Protein AF-A0A5J4RVN2-F1 (afdb_monomer)

Structure (mmCIF, N/CA/C/O backbone):
data_AF-A0A5J4RVN2-F1
#
_entry.id   AF-A0A5J4RVN2-F1
#
loop_
_atom_site.group_PDB
_atom_site.id
_atom_site.type_symbol
_atom_site.label_atom_id
_atom_site.label_alt_id
_atom_site.label_comp_id
_atom_site.label_asym_id
_atom_site.label_entity_id
_atom_site.label_seq_id
_atom_site.pdbx_PDB_ins_code
_atom_site.Cartn_x
_atom_site.Cartn_y
_atom_site.Cartn_z
_atom_site.occupancy
_atom_site.B_iso_or_equiv
_atom_site.auth_seq_id
_atom_site.auth_comp_id
_atom_site.auth_asym_id
_atom_site.auth_atom_id
_atom_site.pdbx_PDB_model_num
ATOM 1 N N . MET A 1 1 ? -6.623 -3.194 22.262 1.00 77.06 1 MET A N 1
ATOM 2 C CA . MET A 1 1 ? -5.290 -2.833 21.725 1.00 77.06 1 MET A CA 1
ATOM 3 C C . MET A 1 1 ? -4.711 -3.939 20.840 1.00 77.06 1 MET A C 1
ATOM 5 O O . MET A 1 1 ? -4.494 -3.683 19.666 1.00 77.06 1 MET A O 1
ATOM 9 N N . LEU A 1 2 ? -4.558 -5.174 21.342 1.00 88.25 2 LEU A N 1
ATOM 10 C CA . LEU A 1 2 ? -3.975 -6.299 20.586 1.00 88.25 2 LEU A CA 1
ATOM 11 C C . LEU A 1 2 ? -4.691 -6.604 19.252 1.00 88.25 2 LEU A C 1
ATOM 13 O O . LEU A 1 2 ? -4.047 -6.728 18.219 1.00 88.25 2 LEU A O 1
ATOM 17 N N . ILE A 1 3 ? -6.029 -6.646 19.261 1.00 90.69 3 ILE A N 1
ATOM 18 C CA . ILE A 1 3 ? -6.850 -6.917 18.064 1.00 90.69 3 ILE A CA 1
ATOM 19 C C . ILE A 1 3 ? -6.636 -5.853 16.977 1.00 90.69 3 ILE A C 1
ATOM 21 O O . ILE A 1 3 ? -6.539 -6.184 15.800 1.00 90.69 3 ILE A O 1
ATOM 25 N N . LYS A 1 4 ? -6.507 -4.577 17.368 1.00 88.88 4 LYS A N 1
ATOM 26 C CA . LYS A 1 4 ? -6.268 -3.471 16.429 1.00 88.88 4 LYS A CA 1
ATOM 27 C C . LYS A 1 4 ? -4.902 -3.609 15.759 1.00 88.88 4 LYS A C 1
ATOM 29 O O . LYS A 1 4 ? -4.806 -3.478 14.546 1.00 88.88 4 LYS A O 1
ATOM 34 N N . ILE A 1 5 ? -3.868 -3.945 16.533 1.00 90.56 5 ILE A N 1
ATOM 35 C CA . ILE A 1 5 ? -2.517 -4.191 16.007 1.00 90.56 5 ILE A CA 1
ATOM 36 C C . ILE A 1 5 ? -2.531 -5.376 15.037 1.00 90.56 5 ILE A C 1
ATOM 38 O O . ILE A 1 5 ? -1.983 -5.282 13.942 1.00 90.56 5 ILE A O 1
ATOM 42 N N . LEU A 1 6 ? -3.199 -6.472 15.404 1.00 93.69 6 LEU A N 1
ATOM 43 C CA . LEU A 1 6 ? -3.283 -7.653 14.549 1.00 93.69 6 LEU A CA 1
ATOM 44 C C . LEU A 1 6 ? -3.996 -7.340 13.230 1.00 93.69 6 LEU A C 1
ATOM 46 O O . LEU A 1 6 ? -3.506 -7.720 12.169 1.00 93.69 6 LEU A O 1
ATOM 50 N N . LEU A 1 7 ? -5.093 -6.579 13.274 1.00 93.31 7 LEU A N 1
ATOM 51 C CA . LEU A 1 7 ? -5.765 -6.143 12.056 1.00 93.31 7 LEU A CA 1
ATOM 52 C C . LEU A 1 7 ? -4.868 -5.235 11.208 1.00 93.31 7 LEU A C 1
ATOM 54 O O . LEU A 1 7 ? -4.789 -5.428 10.002 1.00 93.31 7 LEU A O 1
ATOM 58 N N . LEU A 1 8 ? -4.169 -4.277 11.823 1.00 92.06 8 LEU A N 1
ATOM 59 C CA . LEU A 1 8 ? -3.234 -3.384 11.128 1.00 92.06 8 LEU A CA 1
ATOM 60 C C . LEU A 1 8 ? -2.171 -4.177 10.353 1.00 92.06 8 LEU A C 1
ATOM 62 O O . LEU A 1 8 ? -1.900 -3.868 9.192 1.00 92.06 8 LEU A O 1
ATOM 66 N N . ILE A 1 9 ? -1.621 -5.227 10.970 1.00 94.00 9 ILE A N 1
ATOM 67 C CA . ILE A 1 9 ? -0.650 -6.131 10.341 1.00 94.00 9 ILE A CA 1
ATOM 68 C C . ILE A 1 9 ? -1.296 -6.894 9.182 1.00 94.00 9 ILE A C 1
ATOM 70 O O . ILE A 1 9 ? -0.764 -6.870 8.074 1.00 94.00 9 ILE A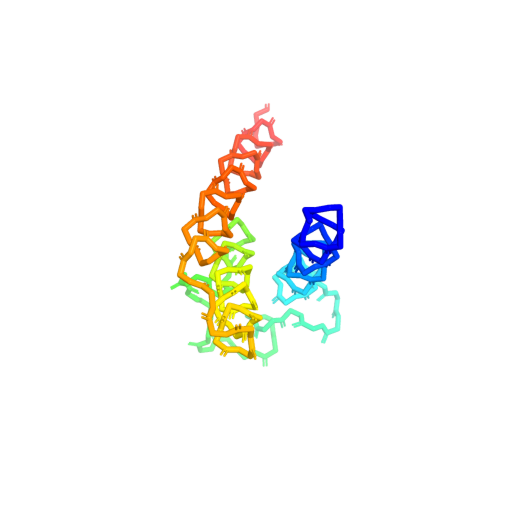 O 1
ATOM 74 N N . VAL A 1 10 ? -2.450 -7.530 9.406 1.00 96.00 10 VAL A N 1
ATOM 75 C CA . VAL A 1 10 ? -3.145 -8.319 8.375 1.00 96.00 10 VAL A CA 1
ATOM 76 C C . VAL A 1 10 ? -3.483 -7.458 7.159 1.00 96.00 10 VAL A C 1
ATOM 78 O O . VAL A 1 10 ? -3.159 -7.840 6.038 1.00 96.00 10 VAL A O 1
ATOM 81 N N . VAL A 1 11 ? -4.059 -6.275 7.374 1.00 95.62 11 VAL A N 1
ATOM 82 C CA . VAL A 1 11 ? -4.431 -5.332 6.308 1.00 95.62 11 VAL A CA 1
ATO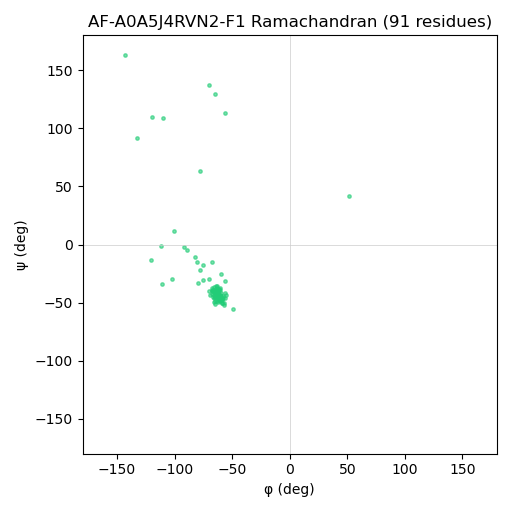M 83 C C . VAL A 1 11 ? -3.198 -4.825 5.549 1.00 95.62 11 VAL A C 1
ATOM 85 O O . VAL A 1 11 ? -3.234 -4.659 4.331 1.00 95.62 11 VAL A O 1
ATOM 88 N N . SER A 1 12 ? -2.077 -4.627 6.244 1.00 94.19 12 SER A N 1
ATOM 89 C CA . SER A 1 12 ? -0.822 -4.218 5.602 1.00 94.19 12 SER A CA 1
ATOM 90 C C . SER A 1 12 ? -0.219 -5.332 4.751 1.00 94.19 12 SER A C 1
ATOM 92 O O . SER A 1 12 ? 0.263 -5.068 3.653 1.00 94.19 12 SER A O 1
ATOM 94 N N . ILE A 1 13 ? -0.263 -6.581 5.225 1.00 95.56 13 ILE A N 1
ATOM 95 C CA . ILE A 1 13 ? 0.222 -7.744 4.470 1.00 95.56 13 ILE A CA 1
ATOM 96 C C . ILE A 1 13 ? -0.632 -7.950 3.217 1.00 95.56 13 ILE A C 1
ATOM 98 O O . ILE A 1 13 ? -0.083 -8.139 2.130 1.00 95.56 13 ILE A O 1
ATOM 102 N N . THR A 1 14 ? -1.961 -7.880 3.333 1.00 96.00 14 THR A N 1
ATOM 103 C CA . THR A 1 14 ? -2.848 -8.027 2.171 1.00 96.00 14 THR A CA 1
ATOM 104 C C . THR A 1 14 ? -2.654 -6.893 1.170 1.00 96.00 14 THR A C 1
ATOM 106 O O . THR A 1 14 ? -2.572 -7.162 -0.028 1.00 96.00 14 THR A O 1
ATOM 109 N N . GLY A 1 15 ? -2.501 -5.649 1.637 1.00 93.62 15 GLY A N 1
ATOM 110 C CA . GLY A 1 15 ? -2.195 -4.503 0.780 1.00 93.62 15 GLY A CA 1
ATOM 111 C C . GLY A 1 15 ? -0.845 -4.632 0.071 1.00 93.62 15 GLY A C 1
ATOM 112 O O . GLY A 1 15 ? -0.749 -4.368 -1.126 1.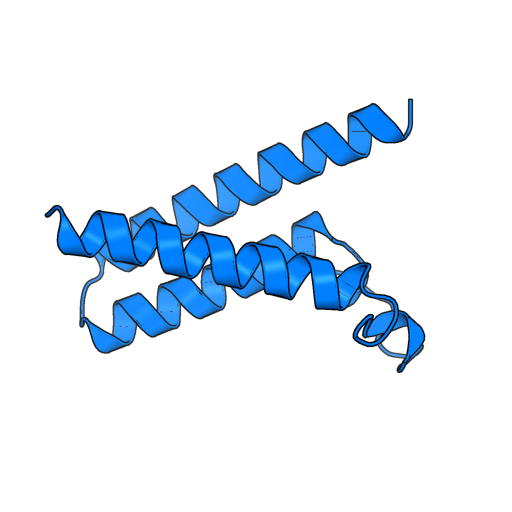00 93.62 15 GLY A O 1
ATOM 113 N N . PHE A 1 16 ? 0.178 -5.130 0.771 1.00 94.44 16 PHE A N 1
ATOM 114 C CA . PHE A 1 16 ? 1.496 -5.403 0.198 1.00 94.44 16 PHE A CA 1
ATOM 115 C C . PHE A 1 16 ? 1.449 -6.468 -0.899 1.00 94.44 16 PHE A C 1
ATOM 117 O O . PHE A 1 16 ? 1.981 -6.258 -1.991 1.00 94.44 16 PHE A O 1
ATOM 124 N N . ILE A 1 17 ? 0.801 -7.604 -0.628 1.00 94.06 17 ILE A N 1
ATOM 125 C CA . ILE A 1 17 ? 0.657 -8.690 -1.605 1.00 94.06 17 ILE A CA 1
ATOM 126 C C . ILE A 1 17 ? -0.134 -8.199 -2.819 1.00 94.06 17 ILE A C 1
ATOM 128 O O . ILE A 1 17 ? 0.298 -8.418 -3.948 1.00 94.06 17 ILE A O 1
ATOM 132 N N . ALA A 1 18 ? -1.242 -7.487 -2.603 1.00 93.50 18 ALA A N 1
ATOM 133 C CA . ALA A 1 18 ? -2.044 -6.924 -3.683 1.00 93.50 18 ALA A CA 1
ATOM 134 C C . ALA A 1 18 ? -1.237 -5.929 -4.534 1.00 93.50 18 ALA A C 1
ATOM 136 O O . ALA A 1 18 ? -1.231 -6.040 -5.757 1.00 93.50 18 ALA A O 1
ATOM 137 N N . GLY A 1 19 ? -0.499 -5.007 -3.909 1.00 92.38 19 GLY A N 1
ATOM 138 C CA . GLY A 1 19 ? 0.365 -4.065 -4.624 1.00 92.38 19 GLY A CA 1
ATOM 139 C C . GLY A 1 19 ? 1.441 -4.754 -5.454 1.00 92.38 19 GLY A C 1
ATOM 140 O O . GLY A 1 19 ? 1.656 -4.387 -6.610 1.00 92.38 19 GLY A O 1
ATOM 141 N N . LYS A 1 20 ? 2.062 -5.805 -4.913 1.00 90.69 20 LYS A N 1
ATOM 142 C CA . LYS A 1 20 ? 3.035 -6.616 -5.646 1.00 90.69 20 LYS A CA 1
ATOM 143 C C . LYS A 1 20 ? 2.398 -7.358 -6.824 1.00 90.69 20 LYS A C 1
ATOM 145 O O . LYS A 1 20 ? 2.909 -7.279 -7.934 1.00 90.69 20 LYS A O 1
ATOM 150 N N . GLU A 1 21 ? 1.275 -8.041 -6.624 1.00 91.50 21 GLU A N 1
ATOM 151 C CA . GLU A 1 21 ? 0.605 -8.788 -7.699 1.00 91.50 21 GLU A CA 1
ATOM 152 C C . GLU A 1 21 ? 0.106 -7.873 -8.826 1.00 91.50 21 GLU A C 1
ATOM 154 O O . GLU A 1 21 ? 0.204 -8.233 -9.999 1.00 91.50 21 GLU A O 1
ATOM 159 N N . LEU A 1 22 ? -0.363 -6.666 -8.503 1.00 91.12 22 LEU A N 1
ATOM 160 C CA . LEU A 1 22 ? -0.853 -5.712 -9.503 1.00 91.12 22 LEU A CA 1
ATOM 161 C C . LEU A 1 22 ? 0.264 -5.023 -10.299 1.00 91.12 22 LEU A C 1
ATOM 163 O O . LEU A 1 22 ? -0.013 -4.473 -11.365 1.00 91.12 22 LEU A O 1
ATOM 167 N N . THR A 1 23 ? 1.509 -5.059 -9.813 1.00 90.38 23 THR A N 1
ATOM 168 C CA . THR A 1 23 ? 2.662 -4.396 -10.453 1.00 90.38 23 THR A CA 1
ATOM 169 C C . THR A 1 23 ? 3.688 -5.359 -11.039 1.00 90.38 23 THR A C 1
ATOM 171 O O . THR A 1 23 ? 4.267 -5.071 -12.078 1.00 90.38 23 THR A O 1
ATOM 174 N N . GLU A 1 24 ? 3.899 -6.520 -10.425 1.00 88.62 24 GLU A N 1
ATOM 175 C CA . GLU A 1 24 ? 4.891 -7.524 -10.838 1.00 88.62 24 GLU A CA 1
ATOM 176 C C . GLU A 1 24 ? 4.254 -8.885 -11.167 1.00 88.62 24 GLU A C 1
ATOM 178 O O . GLU A 1 24 ? 4.907 -9.757 -11.744 1.00 88.62 24 GLU A O 1
ATOM 183 N N . GLY A 1 25 ? 2.989 -9.106 -10.799 1.00 87.19 25 GLY A N 1
ATOM 184 C CA . GLY A 1 25 ? 2.336 -10.404 -10.940 1.00 87.19 25 GLY A CA 1
ATOM 185 C C . GLY A 1 25 ? 2.176 -10.814 -12.402 1.00 87.19 25 GLY A C 1
ATOM 186 O O . GLY A 1 25 ? 1.617 -10.083 -13.216 1.00 87.19 25 GLY A O 1
ATOM 187 N N . LYS A 1 26 ? 2.590 -12.037 -12.749 1.00 82.06 26 LYS A N 1
ATOM 188 C CA . LYS A 1 26 ? 2.537 -12.542 -14.137 1.00 82.06 26 LYS A CA 1
ATOM 189 C C . LYS A 1 26 ? 1.134 -12.492 -14.756 1.00 82.06 26 LYS A C 1
ATOM 191 O O . LYS A 1 26 ? 1.004 -12.336 -15.963 1.00 82.06 26 LYS A O 1
ATOM 196 N N . ARG A 1 27 ? 0.092 -12.657 -13.933 1.00 82.94 27 ARG A N 1
ATOM 197 C CA . ARG A 1 27 ? -1.317 -12.692 -14.363 1.00 82.94 27 ARG A CA 1
ATOM 198 C C . ARG A 1 27 ? -2.069 -11.387 -14.094 1.00 82.94 27 ARG A C 1
ATOM 200 O O . ARG A 1 27 ? -3.020 -11.087 -14.811 1.00 82.94 27 ARG A O 1
ATOM 207 N N . PHE A 1 28 ? -1.675 -10.657 -13.051 1.00 85.94 28 PHE A N 1
ATOM 208 C CA . PHE A 1 28 ? -2.424 -9.516 -12.519 1.00 85.94 28 PHE A CA 1
ATOM 209 C C . PHE A 1 28 ? -1.735 -8.165 -12.728 1.00 85.94 28 PHE A C 1
ATOM 211 O O . PHE A 1 28 ? -2.338 -7.150 -12.389 1.00 85.94 28 PHE A O 1
ATOM 218 N N . ASN A 1 29 ? -0.539 -8.131 -13.329 1.00 89.94 29 ASN A N 1
ATOM 219 C CA . ASN A 1 29 ? 0.126 -6.886 -13.697 1.00 89.94 29 ASN A CA 1
ATOM 220 C C . ASN A 1 29 ? -0.785 -6.042 -14.606 1.00 89.94 29 ASN A C 1
ATOM 222 O O . ASN A 1 29 ? -1.091 -6.421 -15.743 1.00 89.94 29 ASN A O 1
ATOM 226 N N . ILE A 1 30 ? -1.227 -4.902 -14.073 1.00 87.19 30 ILE A N 1
ATOM 227 C CA . ILE A 1 30 ? -2.204 -4.028 -14.724 1.00 87.19 30 ILE A CA 1
ATOM 228 C C . ILE A 1 30 ? -1.590 -3.356 -15.952 1.00 87.19 30 ILE A C 1
ATOM 230 O O . ILE A 1 30 ? -2.239 -3.328 -16.995 1.00 87.19 30 ILE A O 1
ATOM 234 N N . ALA A 1 31 ? -0.355 -2.863 -15.849 1.00 86.44 31 ALA A N 1
ATOM 235 C CA . ALA A 1 31 ? 0.330 -2.173 -16.942 1.00 86.44 31 ALA A CA 1
ATOM 236 C C . ALA A 1 31 ? 0.550 -3.102 -18.150 1.00 86.44 31 ALA A C 1
ATOM 238 O O . ALA A 1 31 ? 0.321 -2.704 -19.290 1.00 86.44 31 ALA A O 1
ATOM 239 N N . ASN A 1 32 ? 0.874 -4.377 -17.906 1.00 86.69 32 ASN A N 1
ATOM 240 C CA . ASN A 1 32 ? 1.011 -5.379 -18.967 1.00 86.69 32 ASN A CA 1
ATOM 241 C C . ASN A 1 32 ? -0.326 -5.715 -19.639 1.00 86.69 32 ASN A C 1
ATOM 243 O O . ASN A 1 32 ? -0.368 -5.977 -20.840 1.00 86.69 32 ASN A O 1
ATOM 247 N N . LYS A 1 33 ? -1.421 -5.759 -18.870 1.00 88.69 33 LYS A N 1
ATOM 248 C CA . LYS A 1 33 ? -2.747 -6.103 -19.401 1.00 88.69 33 LYS A CA 1
ATOM 249 C C . LYS A 1 33 ? -3.414 -4.925 -20.116 1.00 88.69 33 LYS A C 1
ATOM 251 O O . LYS A 1 33 ? -4.148 -5.135 -21.079 1.00 88.69 33 LYS A O 1
ATOM 256 N N . TYR A 1 34 ? -3.166 -3.707 -19.646 1.00 89.06 34 TYR A N 1
ATOM 257 C CA . TYR A 1 34 ? -3.734 -2.471 -20.169 1.00 89.06 34 TYR A CA 1
ATOM 258 C C . TYR A 1 34 ? -2.611 -1.439 -20.357 1.00 89.06 34 TYR A C 1
ATOM 260 O O . TYR A 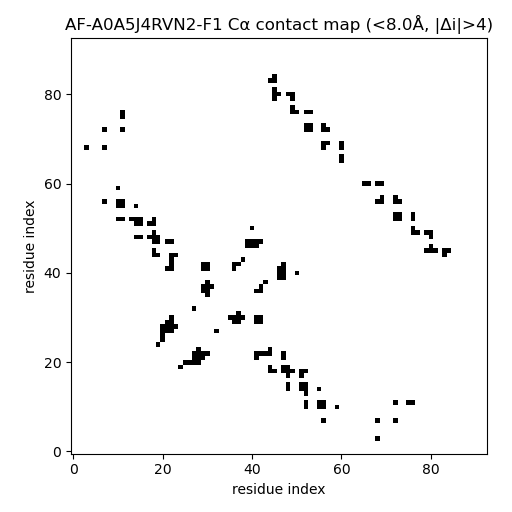1 34 ? -2.329 -0.677 -19.434 1.00 89.06 34 TYR A O 1
ATOM 268 N N . PRO A 1 35 ? -1.994 -1.366 -21.551 1.00 87.19 35 PRO A N 1
ATOM 269 C CA . PRO A 1 35 ? -0.857 -0.474 -21.810 1.00 87.19 35 PRO A CA 1
ATOM 270 C C . PRO A 1 35 ? -1.162 1.014 -21.591 1.00 87.19 35 PRO A C 1
ATOM 272 O O . PRO A 1 35 ? -0.280 1.800 -21.271 1.00 87.19 35 PRO A O 1
ATOM 275 N N . THR A 1 36 ? -2.430 1.418 -21.714 1.00 90.19 36 THR A N 1
ATOM 276 C CA . THR A 1 36 ? -2.882 2.786 -21.411 1.00 90.19 36 THR A CA 1
ATOM 277 C C . THR A 1 36 ? -2.793 3.139 -19.923 1.00 90.19 36 THR A C 1
ATOM 279 O O . THR A 1 36 ? -2.874 4.314 -19.573 1.00 90.19 36 THR A O 1
ATOM 282 N N . LEU A 1 37 ? -2.629 2.141 -19.049 1.00 87.56 37 LEU A N 1
ATOM 283 C CA . LEU A 1 37 ? -2.461 2.286 -17.604 1.00 87.56 37 LEU A CA 1
ATOM 284 C C . LEU A 1 37 ? -0.994 2.161 -17.157 1.00 87.56 37 LEU A C 1
ATOM 286 O O . LEU A 1 37 ? -0.734 2.064 -15.959 1.00 87.56 37 LEU A O 1
ATOM 290 N N . ASP A 1 38 ? -0.033 2.185 -18.087 1.00 88.12 38 ASP A N 1
ATOM 291 C CA . ASP A 1 38 ? 1.404 2.165 -17.783 1.00 88.12 38 ASP A CA 1
ATOM 292 C C . ASP A 1 38 ? 1.920 3.543 -17.325 1.00 88.12 38 ASP A C 1
ATOM 294 O O . ASP A 1 38 ? 2.731 4.209 -17.968 1.00 88.12 38 ASP A O 1
ATOM 298 N N . PHE A 1 39 ? 1.400 4.015 -16.196 1.00 88.06 39 PHE A N 1
ATOM 299 C CA . PHE A 1 39 ? 1.832 5.252 -15.554 1.00 88.06 39 PHE A CA 1
ATOM 300 C C . PHE A 1 39 ? 1.813 5.104 -14.030 1.00 88.06 39 PHE A C 1
ATOM 302 O O . PHE A 1 39 ? 1.198 4.192 -13.472 1.00 88.06 39 PHE A O 1
ATOM 309 N N . LYS A 1 40 ? 2.494 6.005 -13.316 1.00 86.38 40 LYS A N 1
ATOM 310 C CA . LYS A 1 40 ? 2.504 5.993 -11.845 1.00 86.38 40 LYS A CA 1
ATOM 311 C C . LYS A 1 40 ? 1.128 6.396 -11.297 1.00 86.38 40 LYS A C 1
ATOM 313 O O . LYS A 1 40 ? 0.576 7.385 -11.763 1.00 86.38 40 LYS A O 1
ATOM 318 N N . PRO A 1 41 ? 0.599 5.722 -10.263 1.00 87.06 41 PRO A N 1
ATOM 319 C CA . PRO A 1 41 ? 1.265 4.733 -9.413 1.00 87.06 41 PRO A CA 1
ATOM 320 C C . PRO A 1 41 ? 1.162 3.284 -9.917 1.00 87.06 41 PRO A C 1
ATOM 322 O O . PRO A 1 41 ? 1.776 2.414 -9.312 1.00 87.06 41 PRO A O 1
ATOM 325 N N . ILE A 1 42 ? 0.420 3.017 -10.994 1.00 87.81 42 ILE A N 1
ATOM 326 C CA . ILE A 1 42 ? 0.026 1.671 -11.443 1.00 87.81 42 ILE A CA 1
ATOM 327 C C . ILE A 1 42 ? 1.223 0.827 -11.893 1.00 87.81 42 ILE A C 1
ATOM 329 O O . ILE A 1 42 ? 1.252 -0.366 -11.618 1.00 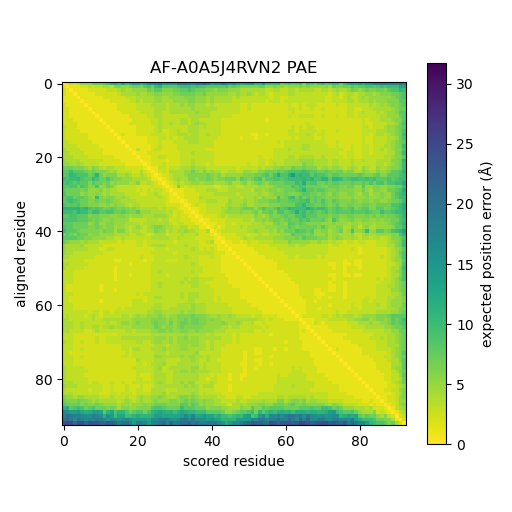87.81 42 ILE A O 1
ATOM 333 N N . ASN A 1 43 ? 2.229 1.425 -12.527 1.00 86.62 43 ASN A N 1
ATOM 334 C CA . ASN A 1 43 ? 3.433 0.712 -12.972 1.00 86.62 43 ASN A CA 1
ATOM 335 C C . ASN A 1 43 ? 4.591 0.712 -11.956 1.00 86.62 43 ASN A C 1
ATOM 337 O O . ASN A 1 43 ? 5.644 0.128 -12.196 1.00 86.62 43 ASN A O 1
ATOM 341 N N . CYS A 1 44 ? 4.417 1.373 -10.812 1.00 89.19 44 CYS A N 1
ATOM 342 C CA . CYS A 1 44 ? 5.456 1.544 -9.804 1.00 89.19 44 CYS A CA 1
ATOM 343 C C . CYS A 1 44 ? 5.110 0.710 -8.572 1.00 89.19 44 CYS A C 1
ATOM 345 O O . CYS A 1 44 ? 4.217 1.081 -7.813 1.00 89.19 44 CYS A O 1
ATOM 347 N N . ARG A 1 45 ? 5.845 -0.379 -8.321 1.00 90.31 45 ARG A N 1
ATOM 348 C CA . ARG A 1 45 ? 5.627 -1.255 -7.156 1.00 90.31 45 ARG A CA 1
ATOM 349 C C . ARG A 1 45 ? 5.519 -0.511 -5.819 1.00 90.31 45 ARG A C 1
ATOM 351 O O . ARG A 1 45 ? 4.500 -0.704 -5.147 1.00 90.31 45 ARG A O 1
ATOM 358 N N . PRO A 1 46 ? 6.492 0.325 -5.398 1.00 93.00 46 PRO A N 1
ATOM 359 C CA . PRO A 1 46 ? 6.387 1.025 -4.121 1.00 93.00 46 PRO A CA 1
ATOM 360 C C . PRO A 1 46 ? 5.185 1.976 -4.107 1.00 93.00 46 PRO A C 1
ATOM 362 O O . PRO A 1 46 ? 4.459 2.021 -3.118 1.00 93.00 46 PRO A O 1
ATOM 365 N N . CYS A 1 47 ? 4.916 2.673 -5.216 1.00 92.62 47 CYS A N 1
ATOM 366 C CA . CYS A 1 47 ? 3.811 3.626 -5.329 1.00 92.62 47 CYS A CA 1
ATOM 367 C C . CYS A 1 47 ? 2.435 2.942 -5.243 1.00 92.62 47 CYS A C 1
ATOM 369 O O . CYS A 1 47 ? 1.579 3.359 -4.464 1.00 92.62 47 CYS A O 1
ATOM 371 N N . SER A 1 48 ? 2.231 1.881 -6.027 1.00 93.44 48 SER A N 1
ATOM 372 C CA . SER A 1 48 ? 0.999 1.091 -6.047 1.00 93.44 48 SER A CA 1
ATOM 373 C C . SER A 1 48 ? 0.741 0.468 -4.679 1.00 93.44 48 SER A C 1
ATOM 375 O O . SER A 1 48 ? -0.331 0.646 -4.105 1.00 93.44 48 SER A O 1
ATOM 377 N N . THR A 1 49 ? 1.767 -0.165 -4.098 1.00 94.31 49 THR A N 1
ATOM 378 C CA . THR A 1 49 ? 1.685 -0.766 -2.760 1.00 94.31 49 THR A CA 1
ATOM 379 C C . THR A 1 49 ? 1.308 0.264 -1.700 1.00 94.31 49 THR A C 1
ATOM 381 O O . THR A 1 49 ? 0.432 0.007 -0.881 1.00 94.31 49 THR A O 1
ATOM 384 N N . PHE A 1 50 ? 1.911 1.453 -1.739 1.00 95.38 50 PHE A N 1
ATOM 385 C CA . PHE A 1 50 ? 1.584 2.541 -0.821 1.00 95.38 50 PHE A CA 1
ATOM 386 C C . PHE A 1 50 ? 0.110 2.950 -0.900 1.00 95.38 50 PHE A C 1
ATOM 388 O O . PHE A 1 50 ? -0.563 3.025 0.128 1.00 95.38 50 PHE A O 1
ATOM 395 N N . HIS A 1 51 ? -0.408 3.191 -2.108 1.00 94.81 51 HIS A N 1
ATOM 396 C CA . HIS A 1 51 ? -1.799 3.616 -2.286 1.00 94.81 51 HIS A CA 1
ATOM 397 C C . HIS A 1 51 ? -2.789 2.512 -1.918 1.00 94.81 51 HIS A C 1
ATOM 399 O O . HIS A 1 51 ? -3.787 2.794 -1.259 1.00 94.81 51 HIS A O 1
ATOM 405 N N . ILE A 1 52 ? -2.504 1.258 -2.272 1.00 95.50 52 ILE A N 1
ATOM 406 C CA . ILE A 1 52 ? -3.363 0.121 -1.920 1.00 95.50 52 ILE A CA 1
ATOM 407 C C . ILE A 1 52 ? -3.397 -0.083 -0.405 1.00 95.50 52 ILE A C 1
ATOM 409 O O . ILE A 1 52 ? -4.482 -0.222 0.160 1.00 95.50 52 ILE A O 1
ATOM 413 N N . CYS A 1 53 ? -2.242 -0.037 0.266 1.00 95.81 53 CYS A N 1
ATOM 414 C CA . CYS A 1 53 ? -2.187 -0.109 1.724 1.00 95.81 53 CYS A CA 1
ATOM 415 C C . CYS A 1 53 ? -2.987 1.031 2.365 1.00 95.81 53 CYS A C 1
ATOM 417 O O . CYS A 1 53 ? -3.807 0.758 3.237 1.00 95.81 53 CYS A O 1
ATOM 419 N N . ILE A 1 54 ? -2.840 2.279 1.900 1.00 96.50 54 ILE A N 1
ATOM 420 C CA . ILE A 1 54 ? -3.647 3.402 2.405 1.00 96.50 54 ILE A CA 1
ATOM 421 C C . ILE A 1 54 ? -5.138 3.126 2.226 1.00 96.50 54 ILE A C 1
ATOM 423 O O . ILE A 1 54 ? -5.890 3.252 3.187 1.00 96.50 54 ILE A O 1
ATOM 427 N N . ILE A 1 55 ? -5.572 2.740 1.025 1.00 96.50 55 ILE A N 1
ATOM 428 C CA . ILE A 1 55 ? -6.990 2.497 0.736 1.00 96.50 55 ILE A CA 1
ATOM 429 C C . ILE A 1 55 ? -7.538 1.414 1.667 1.00 96.50 55 ILE A C 1
ATOM 431 O O . ILE A 1 55 ? -8.582 1.610 2.286 1.00 96.50 55 ILE A O 1
ATOM 435 N N . PHE A 1 56 ? -6.824 0.300 1.828 1.00 96.88 56 PHE A N 1
ATOM 436 C CA . PHE A 1 56 ? -7.270 -0.784 2.700 1.00 96.88 56 PHE A CA 1
ATOM 437 C C . PHE A 1 56 ? -7.308 -0.366 4.175 1.00 96.88 56 PHE A C 1
ATOM 439 O O . PHE A 1 56 ? -8.272 -0.686 4.873 1.00 96.88 56 PHE A O 1
ATOM 446 N N . GLN A 1 57 ? -6.314 0.392 4.645 1.00 96.38 57 GLN A N 1
ATOM 447 C CA . GLN A 1 57 ? -6.286 0.902 6.017 1.00 96.38 57 GLN A CA 1
ATOM 448 C C . GLN A 1 57 ? -7.398 1.925 6.274 1.00 96.38 57 GLN A C 1
ATOM 450 O O . GLN A 1 57 ? -8.021 1.890 7.332 1.00 96.38 57 GLN A O 1
ATOM 455 N N . LEU A 1 58 ? -7.702 2.797 5.309 1.00 96.19 58 LEU A N 1
ATOM 456 C CA . LEU A 1 58 ? -8.806 3.754 5.406 1.00 96.19 58 LEU A CA 1
ATOM 457 C C . LEU A 1 58 ? -10.169 3.054 5.416 1.00 96.19 58 LEU A C 1
ATOM 459 O O . LEU A 1 58 ? -11.035 3.436 6.201 1.00 96.19 58 LEU A O 1
ATOM 463 N N . ILE A 1 59 ? -10.351 2.007 4.606 1.00 96.31 59 ILE A N 1
ATOM 464 C CA . ILE A 1 59 ? -11.565 1.177 4.636 1.00 96.31 59 ILE A CA 1
ATOM 465 C C . ILE A 1 59 ? -11.714 0.514 6.013 1.00 96.31 59 ILE A C 1
ATOM 467 O O . ILE A 1 59 ? -12.781 0.593 6.620 1.00 96.31 59 ILE A O 1
ATOM 471 N N . ALA A 1 60 ? -10.647 -0.091 6.543 1.00 94.62 60 ALA A N 1
ATOM 472 C CA . ALA A 1 60 ? -10.668 -0.709 7.868 1.00 94.62 60 ALA A CA 1
ATOM 473 C C . ALA A 1 60 ? -10.938 0.314 8.990 1.00 94.62 60 ALA A C 1
ATOM 475 O O . ALA A 1 60 ? -11.756 0.050 9.873 1.00 94.62 60 ALA A O 1
ATOM 476 N N . ALA A 1 61 ? -10.319 1.497 8.927 1.00 95.62 61 ALA A N 1
ATOM 477 C CA . ALA A 1 61 ? -10.554 2.599 9.859 1.00 95.62 61 ALA A CA 1
ATOM 478 C C . ALA A 1 61 ? -12.012 3.074 9.835 1.00 95.62 61 ALA A C 1
ATOM 480 O O . ALA A 1 61 ? -12.610 3.294 10.888 1.00 95.62 61 ALA A O 1
ATOM 481 N N . TYR A 1 62 ? -12.591 3.204 8.637 1.00 96.25 62 TYR A N 1
ATOM 482 C CA . TYR A 1 62 ? -13.982 3.602 8.451 1.00 96.25 62 TYR A CA 1
ATOM 483 C C . TYR A 1 62 ? -14.949 2.577 9.055 1.00 96.25 62 TYR A C 1
ATOM 485 O O . TYR A 1 62 ? -15.851 2.962 9.794 1.00 96.25 62 TYR A O 1
ATOM 493 N N . ILE A 1 63 ? -14.717 1.278 8.826 1.00 95.25 63 ILE A N 1
ATOM 494 C CA . ILE A 1 63 ? -15.530 0.194 9.409 1.00 95.25 63 ILE A CA 1
ATOM 495 C C . ILE A 1 63 ? -15.475 0.218 10.943 1.00 95.25 63 ILE A C 1
ATOM 497 O O . ILE A 1 63 ? -16.480 -0.037 11.602 1.00 95.25 63 ILE A O 1
ATOM 501 N N . GLN A 1 64 ? -14.317 0.541 11.524 1.00 93.12 64 GLN A N 1
ATOM 502 C CA . GLN A 1 64 ? -14.159 0.655 12.978 1.00 93.12 64 GLN A CA 1
ATOM 503 C C . GLN A 1 64 ? -14.608 2.000 13.552 1.00 93.12 64 GLN A C 1
ATOM 505 O O . GLN A 1 64 ? -14.687 2.133 14.773 1.00 93.12 64 GLN A O 1
ATOM 510 N N . ASN A 1 65 ? -14.873 2.988 12.693 1.00 94.81 65 ASN A N 1
ATOM 511 C CA . ASN A 1 65 ? -15.060 4.385 13.070 1.00 94.81 65 ASN A CA 1
ATOM 512 C C . ASN A 1 65 ? -13.907 4.917 13.955 1.00 94.81 65 ASN A C 1
ATOM 514 O O . ASN A 1 65 ? -14.129 5.611 14.947 1.00 94.81 65 ASN A O 1
ATOM 518 N N . ASP A 1 66 ? -12.664 4.559 13.610 1.00 93.31 66 ASP A N 1
ATOM 519 C CA . ASP A 1 66 ? -11.463 4.848 14.402 1.00 93.31 66 ASP A CA 1
ATOM 520 C C . ASP A 1 66 ? -10.462 5.711 13.616 1.00 93.31 66 ASP A C 1
ATOM 522 O O . ASP A 1 66 ? -9.809 5.264 12.669 1.00 93.31 66 ASP A O 1
ATOM 526 N N . LYS A 1 67 ? -10.322 6.973 14.036 1.00 93.25 67 LYS A N 1
ATOM 527 C CA . LYS A 1 67 ? -9.423 7.948 13.401 1.00 93.25 67 LYS A CA 1
ATOM 528 C C . LYS A 1 67 ? -7.952 7.702 13.733 1.00 93.25 67 LYS A C 1
ATOM 530 O O . LYS A 1 67 ? -7.097 7.997 12.901 1.00 93.25 67 LYS A O 1
ATOM 535 N N . GLU A 1 68 ? -7.643 7.167 14.913 1.00 93.12 68 GLU A N 1
ATOM 536 C CA . GLU A 1 68 ? -6.260 6.854 15.292 1.00 93.12 68 GLU A CA 1
ATOM 537 C C . GLU A 1 68 ? -5.737 5.713 14.425 1.00 93.12 68 GLU A C 1
ATOM 539 O O . GLU A 1 68 ? -4.627 5.791 13.893 1.00 93.12 68 GLU A O 1
ATOM 544 N N . TYR A 1 69 ? 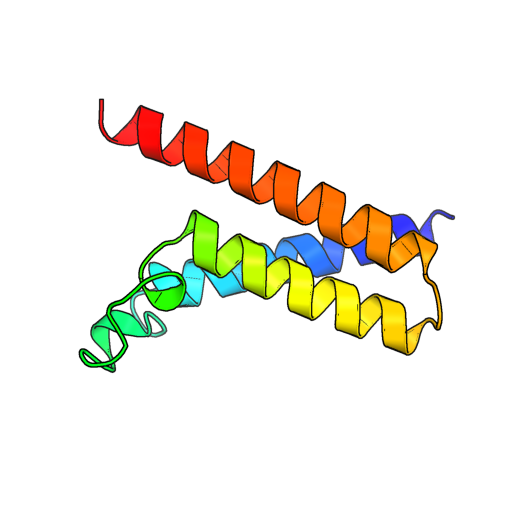-6.573 4.694 14.201 1.00 93.81 69 TYR A N 1
ATOM 545 C CA . TYR A 1 69 ? -6.252 3.589 13.302 1.00 93.81 69 TYR A CA 1
ATOM 546 C C . TYR A 1 69 ? -5.913 4.084 11.886 1.00 93.81 69 TYR A C 1
ATOM 548 O O . TYR A 1 69 ? -4.932 3.625 11.301 1.00 93.81 69 TYR A O 1
ATOM 556 N N . ALA A 1 70 ? -6.658 5.066 11.359 1.00 93.19 70 ALA A N 1
ATOM 557 C CA . ALA A 1 70 ? -6.353 5.677 10.063 1.00 93.19 70 ALA A CA 1
ATOM 558 C C . ALA A 1 70 ? -4.954 6.315 10.038 1.00 93.19 70 ALA A C 1
ATOM 560 O O . ALA A 1 70 ? -4.181 6.068 9.112 1.00 93.19 70 ALA A O 1
ATOM 561 N N . VAL A 1 71 ? -4.600 7.098 11.063 1.00 95.75 71 VAL A N 1
ATOM 562 C CA . VAL A 1 71 ? -3.288 7.764 11.147 1.00 95.75 71 VAL A CA 1
ATOM 563 C C . VAL A 1 71 ? -2.154 6.738 11.218 1.00 95.75 71 VAL A C 1
ATOM 565 O O . VAL A 1 71 ? -1.205 6.822 10.435 1.00 95.75 71 VAL A O 1
ATOM 568 N N . PHE A 1 72 ? -2.262 5.730 12.091 1.00 95.19 72 PHE A N 1
ATOM 569 C CA . PHE A 1 72 ? -1.258 4.664 12.187 1.00 95.19 72 PHE A CA 1
ATOM 570 C C . PHE A 1 72 ? -1.151 3.844 10.896 1.00 95.19 72 PHE A C 1
ATOM 572 O O . PHE A 1 72 ? -0.044 3.491 10.487 1.00 95.19 72 PHE A O 1
ATOM 579 N N . GLY A 1 73 ? -2.272 3.581 10.222 1.00 94.81 73 GLY A N 1
ATOM 580 C CA . GLY A 1 73 ? -2.298 2.888 8.936 1.00 94.81 73 GLY A CA 1
ATOM 581 C C . GLY A 1 73 ? -1.586 3.662 7.823 1.00 94.81 73 GLY A C 1
ATOM 582 O O . GLY A 1 73 ? -0.821 3.072 7.054 1.00 94.81 73 GLY A O 1
ATOM 583 N N . ILE A 1 74 ? -1.766 4.986 7.762 1.00 95.94 74 ILE A N 1
ATOM 584 C CA . ILE A 1 74 ? -1.058 5.854 6.805 1.00 95.94 74 ILE A CA 1
ATOM 585 C C . ILE A 1 74 ? 0.446 5.872 7.104 1.00 95.94 74 ILE A C 1
ATOM 587 O O . ILE A 1 74 ? 1.250 5.690 6.187 1.00 95.94 74 ILE A O 1
ATOM 591 N N . LEU A 1 75 ? 0.838 6.034 8.373 1.00 96.44 75 LEU A N 1
ATOM 592 C CA . LEU A 1 75 ? 2.248 6.015 8.783 1.00 96.44 75 LEU A CA 1
ATOM 593 C C . LEU A 1 75 ? 2.919 4.682 8.438 1.00 96.44 75 LEU A C 1
ATOM 595 O O . LEU A 1 75 ? 4.013 4.670 7.874 1.00 96.44 75 LEU A O 1
ATOM 599 N N . LEU A 1 76 ? 2.254 3.557 8.711 1.00 95.06 76 LEU A N 1
ATOM 600 C CA . LEU A 1 76 ? 2.778 2.238 8.364 1.00 95.06 76 LEU A CA 1
ATOM 601 C C . LEU A 1 76 ? 2.899 2.054 6.845 1.00 95.06 76 LEU A C 1
ATOM 603 O O . LEU A 1 76 ? 3.905 1.531 6.368 1.00 95.06 76 LEU A O 1
ATOM 607 N N . SER A 1 77 ? 1.922 2.539 6.077 1.00 95.62 77 SER A N 1
ATOM 608 C CA . SER A 1 77 ? 1.986 2.519 4.611 1.00 95.62 77 SER A CA 1
ATOM 609 C C . SER A 1 77 ? 3.190 3.313 4.095 1.00 95.62 77 SER A C 1
ATOM 611 O O . SER A 1 77 ? 3.874 2.861 3.177 1.00 95.62 77 SER A O 1
ATOM 613 N N . LEU A 1 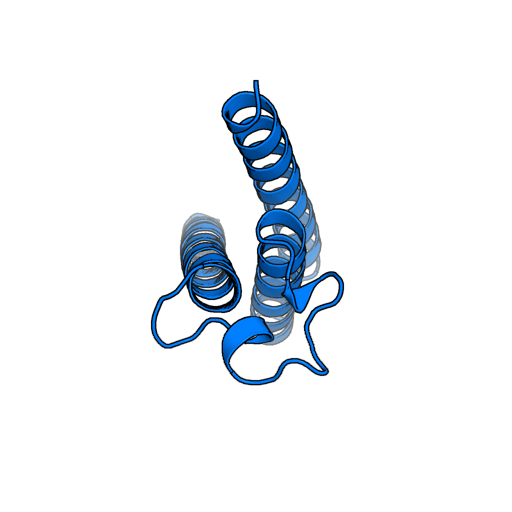78 ? 3.502 4.457 4.714 1.00 95.94 78 LEU A N 1
ATOM 614 C CA . LEU A 1 78 ? 4.680 5.259 4.377 1.00 95.94 78 LEU A CA 1
ATOM 615 C C . LEU A 1 78 ? 5.995 4.532 4.708 1.00 95.94 78 LEU A C 1
ATOM 617 O O . LEU A 1 78 ? 6.940 4.585 3.922 1.00 95.94 78 LEU A O 1
ATOM 621 N N . ILE A 1 79 ? 6.057 3.805 5.827 1.00 95.69 79 ILE A N 1
ATOM 622 C CA . ILE A 1 79 ? 7.220 2.970 6.174 1.00 95.69 79 ILE A CA 1
ATOM 623 C C . ILE A 1 79 ? 7.421 1.867 5.125 1.00 95.69 79 ILE A C 1
ATOM 625 O O . ILE A 1 79 ? 8.540 1.673 4.649 1.00 95.69 79 ILE A O 1
ATOM 629 N N . ILE A 1 80 ? 6.347 1.178 4.722 1.00 94.69 80 ILE A N 1
ATOM 630 C CA . ILE A 1 80 ? 6.390 0.149 3.669 1.00 94.69 80 ILE A CA 1
ATOM 631 C C . ILE A 1 80 ? 6.867 0.755 2.343 1.00 94.69 80 ILE A C 1
ATOM 633 O O . ILE A 1 80 ? 7.716 0.166 1.671 1.00 94.69 80 ILE A O 1
ATOM 637 N N . PHE A 1 81 ? 6.366 1.941 1.985 1.00 94.75 81 PHE A N 1
ATOM 638 C CA . PHE A 1 81 ? 6.805 2.678 0.801 1.00 94.75 81 PHE A CA 1
ATOM 639 C C . PHE A 1 81 ? 8.311 2.950 0.826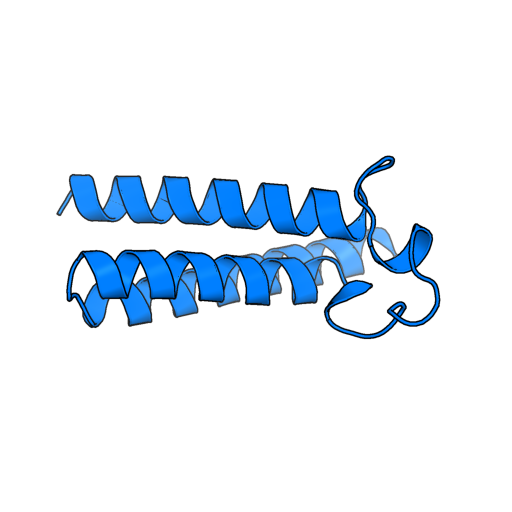 1.00 94.75 81 PHE A C 1
ATOM 641 O O . PHE A 1 81 ? 9.004 2.607 -0.128 1.00 94.75 81 PHE A O 1
ATOM 648 N N . LEU A 1 82 ? 8.825 3.530 1.916 1.00 94.38 82 LEU A N 1
ATOM 649 C CA . LEU A 1 82 ? 10.247 3.855 2.057 1.00 94.38 82 LEU A CA 1
ATOM 650 C C . LEU A 1 82 ? 11.120 2.599 2.016 1.00 94.38 82 LEU A C 1
ATOM 652 O O . LEU A 1 82 ? 12.156 2.594 1.351 1.00 94.38 82 LEU A O 1
ATOM 656 N N . TYR A 1 83 ? 10.690 1.526 2.681 1.00 94.31 83 TYR A N 1
ATOM 657 C CA . TYR A 1 83 ? 11.386 0.243 2.648 1.00 94.31 83 TYR A CA 1
ATOM 658 C C . TYR A 1 83 ? 11.494 -0.306 1.220 1.00 94.31 83 TYR A C 1
ATOM 660 O O . TYR A 1 83 ? 12.593 -0.650 0.775 1.00 94.31 83 TYR A O 1
ATOM 668 N N . LEU A 1 84 ? 10.379 -0.350 0.484 1.00 93.25 84 LEU A N 1
ATOM 669 C CA . LEU A 1 84 ? 10.363 -0.812 -0.905 1.00 93.25 84 LEU A CA 1
ATOM 670 C C . LEU A 1 84 ? 11.189 0.100 -1.811 1.00 93.25 84 LEU A C 1
ATOM 672 O O . LEU A 1 84 ? 12.001 -0.394 -2.582 1.00 93.25 84 LEU A O 1
ATOM 676 N N . TYR A 1 85 ? 11.050 1.417 -1.670 1.00 92.44 85 TYR A N 1
ATOM 677 C CA . TYR A 1 85 ? 11.803 2.392 -2.452 1.00 92.44 85 TYR A CA 1
ATOM 678 C C . TYR A 1 85 ? 13.319 2.219 -2.283 1.00 92.44 85 TYR A C 1
ATOM 680 O O . TYR A 1 85 ? 14.055 2.173 -3.265 1.00 92.44 85 TYR A O 1
ATOM 688 N N . ILE A 1 86 ? 13.798 2.060 -1.044 1.00 92.62 86 ILE A N 1
ATOM 689 C CA . ILE A 1 86 ? 15.223 1.826 -0.765 1.00 92.62 86 ILE A CA 1
ATOM 690 C C . ILE A 1 86 ? 15.673 0.459 -1.293 1.00 92.62 86 ILE A C 1
ATOM 692 O O . ILE A 1 86 ? 16.790 0.336 -1.795 1.00 92.62 86 ILE A O 1
ATOM 696 N N . THR A 1 87 ? 14.836 -0.571 -1.166 1.00 89.38 87 THR A N 1
ATOM 697 C CA . THR A 1 87 ? 15.164 -1.928 -1.629 1.00 89.38 87 THR A CA 1
ATOM 698 C C . THR A 1 87 ? 15.280 -1.981 -3.149 1.00 89.38 87 THR A C 1
ATOM 700 O O . THR A 1 87 ? 16.269 -2.500 -3.663 1.00 89.38 87 THR A O 1
ATOM 703 N N . ASP A 1 88 ? 14.337 -1.368 -3.861 1.00 85.88 88 ASP A N 1
ATOM 704 C CA . ASP A 1 88 ? 14.353 -1.286 -5.320 1.00 85.88 88 ASP A CA 1
ATOM 705 C C . ASP A 1 88 ? 15.560 -0.461 -5.805 1.00 8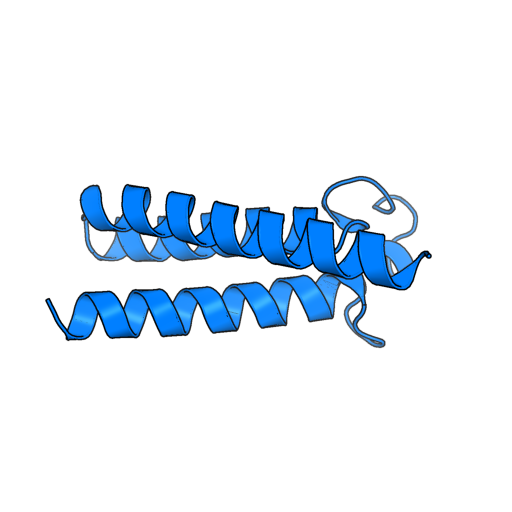5.88 88 ASP A C 1
ATOM 707 O O . ASP A 1 88 ? 16.253 -0.875 -6.733 1.00 85.88 88 ASP A O 1
ATOM 711 N N . LEU A 1 89 ? 15.903 0.644 -5.126 1.00 82.50 89 LEU A N 1
ATOM 712 C CA . LEU A 1 89 ? 17.119 1.415 -5.428 1.00 82.50 89 LEU A CA 1
ATOM 713 C C . LEU A 1 89 ? 18.408 0.606 -5.236 1.00 82.50 89 LEU A C 1
ATOM 715 O O . LEU A 1 89 ? 19.351 0.770 -6.008 1.00 82.50 89 LEU A O 1
ATOM 719 N N . LYS A 1 90 ? 18.470 -0.249 -4.209 1.00 76.12 90 LYS A N 1
ATOM 720 C CA . LYS A 1 90 ? 19.624 -1.129 -3.976 1.00 76.12 90 LYS A CA 1
ATOM 721 C C . LYS A 1 90 ? 19.730 -2.236 -5.016 1.00 76.12 90 LYS A C 1
ATOM 723 O O . LYS A 1 90 ? 20.839 -2.671 -5.276 1.00 76.12 90 LYS A O 1
ATOM 728 N N . HIS A 1 91 ? 18.618 -2.692 -5.588 1.00 64.44 91 HIS A N 1
ATOM 729 C CA . HIS A 1 91 ? 18.635 -3.769 -6.577 1.00 64.44 91 HIS A CA 1
ATOM 730 C C . HIS A 1 91 ? 19.081 -3.296 -7.974 1.00 64.44 91 HIS A C 1
ATOM 732 O O . HIS A 1 91 ? 19.536 -4.108 -8.776 1.00 64.44 91 HIS A O 1
ATOM 738 N N . ILE A 1 92 ? 18.969 -1.995 -8.260 1.00 58.44 92 ILE A N 1
ATOM 739 C CA . ILE A 1 92 ? 19.397 -1.371 -9.525 1.00 58.44 92 ILE A CA 1
ATOM 740 C C . ILE A 1 92 ? 20.919 -1.093 -9.553 1.00 58.44 92 ILE A C 1
ATOM 742 O O . ILE A 1 92 ? 21.468 -0.835 -10.623 1.00 58.44 92 ILE A O 1
ATOM 746 N N . ARG A 1 93 ? 21.607 -1.140 -8.403 1.00 45.50 93 ARG A N 1
ATOM 747 C CA . ARG A 1 93 ? 23.050 -0.882 -8.274 1.00 45.50 93 ARG A CA 1
ATOM 748 C C . ARG A 1 93 ? 23.834 -2.183 -8.122 1.00 45.50 93 ARG A C 1
ATOM 750 O O . ARG A 1 93 ? 24.942 -2.238 -8.693 1.00 45.50 93 ARG A O 1
#

Organism: NCBI:txid433724

Solvent-accessible surface area (backbone atoms only — not comparable to full-atom values): 4717 Å² total; per-residue (Å²): 110,70,67,58,54,53,46,54,50,53,47,43,53,53,17,43,52,50,16,43,33,34,39,70,25,96,87,49,21,45,26,82,76,36,68,93,48,61,42,85,42,47,56,32,46,40,50,27,20,27,53,40,18,34,53,48,29,45,52,52,17,58,78,67,71,34,70,66,55,30,53,54,32,45,53,50,22,52,52,52,25,53,53,42,48,53,50,54,56,59,72,77,106

Secondary structure (DSSP, 8-state):
-HHHHHHHHHHHHHHHHHHHHHHH-TTT-HHHH-GGG-STTTT-HHHHHHHHHHHHHHHHHHHHT-HHHHHHHHHHHHHHHHHHHHHHHHH--

Foldseek 3Di:
DVVLVVVLVVLLVVLLVLLCCCAPNPPNPVCVVPVVPCDPPRNPSLRSSLVSQLVSQVVVCVVVVHPVSSVVSNVVSVVSSVVVVVVVVVVVD

Sequence (93 aa):
MLIKILLLIVVSITGFIAGKELTEGKRFNIANKYPTLDFKPINCRPCSTFHICIIFQLIAAYIQNDKEYAVFGILLSLIIFLYLYITDLKHIR

Mean predicted aligned error: 4.01 Å

pLDDT: mean 90.64, std 7.72, range [45.5, 96.88]

Radius of gyration: 14.06 Å; Cα contacts (8 Å, |Δi|>4): 108; chains: 1; bounding box: 39×21×44 Å